Protein AF-A0A6V7IKC9-F1 (afdb_monomer_lite)

pLDDT: mean 89.45, std 7.11, range [69.81, 97.88]

Secondary structure (DSSP, 8-state):
-HHHHHHHHHH-SSHHHHHHHHHHHHHHHHHHHHTT-HHHHHHHHHH-

InterPro domains:
  IPR001895 Ras guanine-nucleotide exchange factors catalytic domain [PF00617] (1-48)
  IPR001895 Ras guanine-nucleotide exchange factors catalytic domain [PS50009] (1-48)
  IPR023578 Ras guanine nucleotide exchange factor domain superfamily [SSF48366] (1-48)
  IPR036964 Ras guanine-nucleotide exchange factor, catalytic domain superfamily [G3DSA:1.10.840.10] (1-48)

Foldseek 3Di:
DLVVLLCCLVVDPDPVSSVVSVVVLQVVLVVCVVVVVPVSNVSSVVSD

Radius of gyration: 10.84 Å; chains: 1; bounding box: 24×16×27 Å

Sequence (48 aa):
VSTWICNTVTSGSTIEERQAYLSCLLRVAQTCWNTGNFNSAMEIIAGL

Organism: NCBI:txid1563983

Structure (mmCIF, N/CA/C/O backbone):
data_AF-A0A6V7IKC9-F1
#
_entry.id   AF-A0A6V7IKC9-F1
#
loop_
_atom_site.group_PDB
_atom_site.id
_atom_site.type_symbol
_atom_site.label_atom_id
_atom_site.label_alt_id
_atom_site.label_comp_id
_atom_site.label_asym_id
_atom_site.label_entity_id
_atom_site.label_seq_id
_atom_site.pdbx_PDB_ins_code
_atom_site.Cartn_x
_atom_site.Cartn_y
_atom_site.Cartn_z
_atom_site.occupancy
_atom_site.B_iso_or_equiv
_atom_site.auth_seq_id
_atom_site.auth_comp_id
_atom_site.auth_asym_id
_atom_site.auth_atom_id
_atom_site.pdbx_PDB_model_num
ATOM 1 N N . VAL A 1 1 ? -6.538 7.568 -5.296 1.00 69.81 1 VAL A N 1
ATOM 2 C CA . VAL A 1 1 ? -5.949 6.469 -4.491 1.00 69.81 1 VAL A CA 1
ATOM 3 C C . VAL A 1 1 ? -5.894 6.816 -3.006 1.00 69.81 1 VAL A C 1
ATOM 5 O O . VAL A 1 1 ? -6.439 6.069 -2.205 1.00 69.81 1 VAL A O 1
ATOM 8 N N . SER A 1 2 ? -5.352 7.973 -2.636 1.00 73.62 2 SER A N 1
ATOM 9 C CA . SER A 1 2 ? -5.181 8.429 -1.246 1.00 73.62 2 SER A CA 1
ATOM 10 C C . SER A 1 2 ? -6.464 8.478 -0.394 1.00 73.62 2 SER A C 1
ATOM 12 O O . SER A 1 2 ? -6.482 7.935 0.705 1.00 73.62 2 SER A O 1
ATOM 14 N N . THR A 1 3 ? -7.582 9.018 -0.896 1.00 80.12 3 THR A N 1
ATOM 15 C CA . THR A 1 3 ? -8.862 9.027 -0.142 1.00 80.12 3 THR A CA 1
ATOM 16 C C . THR A 1 3 ? -9.402 7.620 0.129 1.00 80.12 3 THR A C 1
ATOM 18 O O . THR A 1 3 ? -9.957 7.351 1.191 1.00 80.12 3 THR A O 1
ATOM 21 N N . TRP A 1 4 ? -9.222 6.698 -0.819 1.00 82.38 4 TRP A N 1
ATOM 22 C CA . TRP A 1 4 ? -9.642 5.306 -0.654 1.00 82.38 4 TRP A CA 1
ATOM 23 C C . TRP A 1 4 ? -8.788 4.582 0.393 1.00 82.38 4 TRP A C 1
ATOM 25 O O . TRP A 1 4 ? -9.328 3.828 1.200 1.00 82.38 4 TRP A O 1
ATOM 35 N N . ILE A 1 5 ? -7.485 4.865 0.434 1.00 79.06 5 ILE A N 1
ATOM 36 C CA . ILE A 1 5 ? -6.573 4.333 1.451 1.00 79.06 5 ILE A CA 1
ATOM 37 C C . ILE A 1 5 ? -6.992 4.801 2.846 1.00 79.06 5 ILE A C 1
ATOM 39 O O . ILE A 1 5 ? -7.194 3.972 3.733 1.00 79.06 5 ILE A O 1
ATOM 43 N N . CYS A 1 6 ? -7.220 6.105 3.012 1.00 80.00 6 CYS A N 1
ATOM 44 C CA . CYS A 1 6 ? -7.638 6.683 4.286 1.00 80.00 6 CYS A CA 1
ATOM 45 C C . CYS A 1 6 ? -8.974 6.086 4.775 1.00 80.00 6 CYS A C 1
ATOM 47 O O . CYS A 1 6 ? -9.099 5.684 5.935 1.00 80.00 6 CYS A O 1
ATOM 49 N N . ASN A 1 7 ? -9.947 5.924 3.870 1.00 82.81 7 ASN A N 1
ATOM 50 C CA . ASN A 1 7 ? -11.231 5.287 4.176 1.00 82.81 7 ASN A CA 1
ATOM 51 C C . ASN A 1 7 ? -11.077 3.802 4.537 1.00 82.81 7 ASN A C 1
ATOM 53 O O . ASN A 1 7 ? -11.732 3.321 5.457 1.00 82.81 7 ASN A O 1
ATOM 57 N N . THR A 1 8 ? -10.197 3.072 3.849 1.00 77.56 8 THR A N 1
ATOM 58 C CA . THR A 1 8 ? -9.963 1.643 4.110 1.00 77.56 8 THR A CA 1
ATOM 59 C C . THR A 1 8 ? -9.368 1.441 5.502 1.00 77.56 8 THR A C 1
ATOM 61 O O . THR A 1 8 ? -9.869 0.627 6.275 1.00 77.56 8 THR A O 1
ATOM 64 N N . VAL A 1 9 ? -8.365 2.243 5.873 1.00 78.50 9 VAL A N 1
ATOM 65 C CA . VAL A 1 9 ? -7.733 2.172 7.200 1.00 78.50 9 VAL A CA 1
ATOM 66 C C . VAL A 1 9 ? -8.701 2.595 8.310 1.00 78.50 9 VAL A C 1
ATOM 68 O O . VAL A 1 9 ? -8.733 1.965 9.362 1.00 78.50 9 VAL A O 1
ATOM 71 N N . THR A 1 10 ? -9.526 3.623 8.099 1.00 81.00 10 THR A N 1
ATOM 72 C CA . THR A 1 10 ? -10.484 4.087 9.122 1.00 81.00 10 THR A CA 1
ATOM 73 C C . THR A 1 10 ? -11.722 3.199 9.257 1.00 81.00 10 THR A C 1
ATOM 75 O O . THR A 1 10 ? -12.308 3.154 10.338 1.00 81.00 10 THR A O 1
ATOM 78 N N . SER A 1 11 ? -12.084 2.445 8.212 1.00 84.94 11 SER A N 1
ATOM 79 C CA . SER A 1 11 ? -13.216 1.505 8.226 1.00 84.94 11 SER A CA 1
ATOM 80 C C . SER A 1 11 ? -13.007 0.271 9.110 1.00 84.94 11 SER A C 1
ATOM 82 O O . SER A 1 11 ? -13.985 -0.381 9.473 1.00 84.94 11 SER A O 1
ATOM 84 N N . GLY A 1 12 ? -11.759 -0.043 9.483 1.00 84.25 12 GL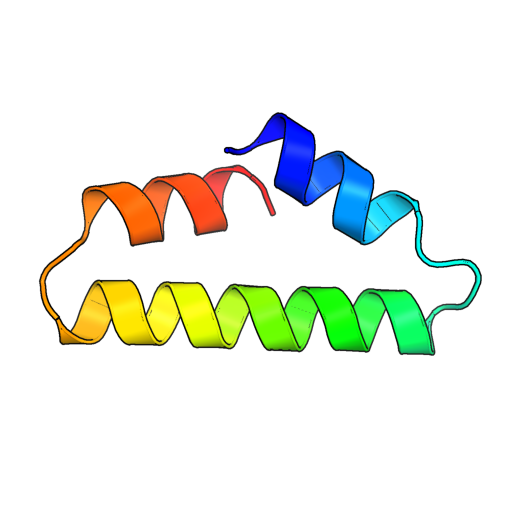Y A N 1
ATOM 85 C CA . GLY A 1 12 ? -11.461 -1.136 10.408 1.00 84.25 12 GLY A CA 1
ATOM 86 C C . GLY A 1 12 ? -12.141 -0.912 11.759 1.00 84.25 12 GLY A 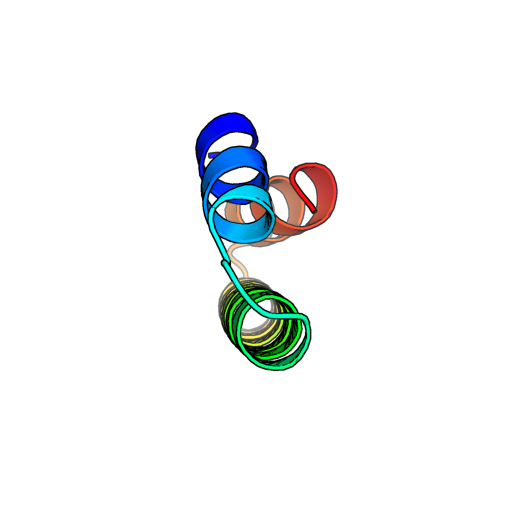C 1
ATOM 87 O O . GLY A 1 12 ? -11.987 0.153 12.374 1.00 84.25 12 GLY A O 1
ATOM 88 N N . SER A 1 13 ? -12.890 -1.914 12.212 1.00 80.25 13 SER A N 1
ATOM 89 C CA . SER A 1 13 ? -13.677 -1.863 13.444 1.00 80.25 13 SER A CA 1
ATOM 90 C C . SER A 1 13 ? -12.833 -2.163 14.684 1.00 80.25 13 SER A C 1
ATOM 92 O O . SER A 1 13 ? -13.097 -1.606 15.750 1.00 80.25 13 SER A O 1
ATOM 94 N N . THR A 1 14 ? -11.757 -2.944 14.527 1.00 90.94 14 THR A N 1
ATOM 95 C CA . THR A 1 14 ? -10.765 -3.218 15.579 1.00 90.94 14 THR A CA 1
ATOM 96 C C . THR A 1 14 ? -9.366 -2.707 15.225 1.00 90.94 14 THR A C 1
ATOM 98 O O . THR A 1 14 ? -9.056 -2.408 14.070 1.00 90.94 14 THR A O 1
ATOM 101 N N . ILE A 1 15 ? -8.489 -2.597 16.228 1.00 90.25 15 ILE A N 1
ATOM 102 C CA . ILE A 1 15 ? -7.092 -2.175 16.032 1.00 90.25 15 ILE A CA 1
ATOM 103 C C . ILE A 1 15 ? -6.346 -3.191 15.158 1.00 90.25 15 ILE A C 1
ATOM 105 O O . ILE A 1 15 ? -5.577 -2.802 14.281 1.00 90.25 15 ILE A O 1
ATOM 109 N N . GLU A 1 16 ? -6.618 -4.477 15.352 1.00 92.38 16 GLU A N 1
ATOM 110 C CA . GLU A 1 16 ? -6.012 -5.586 14.618 1.00 92.38 16 GLU A CA 1
ATOM 111 C C . GLU A 1 16 ? -6.378 -5.531 13.128 1.00 92.38 16 GLU A C 1
ATOM 113 O O . GLU A 1 16 ? -5.513 -5.709 12.269 1.00 92.38 16 GLU A O 1
ATOM 118 N N . GLU A 1 17 ? -7.633 -5.208 12.800 1.00 88.88 17 GLU A N 1
ATOM 119 C CA . GLU A 1 17 ? -8.070 -5.018 11.411 1.00 88.88 17 GLU A CA 1
ATOM 120 C C . GLU A 1 17 ? -7.351 -3.836 10.755 1.00 88.88 17 GLU A C 1
ATOM 122 O O . GLU A 1 17 ? -6.844 -3.953 9.638 1.00 88.88 17 GLU A O 1
ATOM 127 N N . ARG A 1 18 ? -7.235 -2.705 11.461 1.00 89.25 18 ARG A N 1
ATOM 128 C CA . ARG A 1 18 ? -6.506 -1.529 10.955 1.00 89.25 18 ARG A CA 1
ATOM 129 C C . ARG A 1 18 ? -5.035 -1.849 10.705 1.00 89.25 18 ARG A C 1
ATOM 131 O O . ARG A 1 18 ? -4.496 -1.478 9.664 1.00 89.25 18 ARG A O 1
ATOM 138 N N . GLN A 1 19 ? -4.395 -2.585 11.613 1.00 91.75 19 GLN A N 1
ATOM 139 C CA . GLN A 1 19 ? -3.019 -3.057 11.443 1.00 91.75 19 GLN A CA 1
ATOM 140 C C . GLN A 1 19 ? -2.876 -3.997 10.239 1.00 91.75 19 GLN A C 1
ATOM 142 O O . GLN A 1 19 ? -1.903 -3.883 9.489 1.00 91.75 19 GLN A O 1
ATOM 147 N N . ALA A 1 20 ? -3.846 -4.885 10.006 1.00 92.38 20 ALA A N 1
ATOM 148 C CA . ALA A 1 20 ? -3.856 -5.763 8.840 1.00 92.38 20 ALA A CA 1
ATOM 149 C C . ALA A 1 20 ? -3.970 -4.972 7.524 1.00 92.38 20 ALA A C 1
ATOM 151 O O . ALA A 1 20 ? -3.209 -5.237 6.588 1.00 92.38 20 ALA A O 1
ATOM 152 N N . TYR A 1 21 ? -4.843 -3.958 7.462 1.00 90.50 21 TYR A N 1
ATOM 153 C CA . TYR A 1 21 ? -4.957 -3.070 6.299 1.00 90.50 21 TYR A CA 1
ATOM 154 C C . TYR A 1 21 ? -3.661 -2.298 6.032 1.00 90.50 21 TYR A C 1
ATOM 156 O O . TYR A 1 21 ? -3.180 -2.289 4.898 1.00 90.50 21 TYR A O 1
ATOM 164 N N . LEU A 1 22 ? -3.043 -1.725 7.070 1.00 91.75 22 LEU A N 1
ATOM 165 C CA . LEU A 1 22 ? -1.752 -1.036 6.956 1.00 91.75 22 LEU A CA 1
ATOM 166 C C . LEU A 1 22 ? -0.644 -1.978 6.459 1.00 91.75 22 LEU A C 1
ATOM 168 O O . LEU A 1 22 ? 0.090 -1.646 5.529 1.00 91.75 22 LEU A O 1
ATOM 172 N N . SER A 1 23 ? -0.554 -3.186 7.026 1.00 94.31 23 SER A N 1
ATOM 173 C CA . SER A 1 23 ? 0.424 -4.202 6.612 1.00 94.31 23 SER A CA 1
ATOM 174 C C . SER A 1 23 ? 0.238 -4.641 5.155 1.00 94.31 23 SER A C 1
ATOM 176 O O . SER A 1 23 ? 1.217 -4.913 4.454 1.00 94.31 23 SER A O 1
ATOM 178 N N . CYS A 1 24 ? -1.010 -4.721 4.689 1.00 94.44 24 CYS A N 1
ATOM 179 C CA . CYS A 1 24 ? -1.331 -5.022 3.298 1.00 94.44 24 CYS A CA 1
ATOM 180 C C . CYS A 1 24 ? -0.873 -3.887 2.370 1.00 94.44 24 CYS A C 1
ATOM 182 O O . CYS A 1 24 ? -0.117 -4.127 1.430 1.00 94.44 24 CYS A O 1
ATOM 184 N N . LEU A 1 25 ? -1.255 -2.645 2.676 1.00 93.88 25 LEU A N 1
ATOM 185 C CA . LEU A 1 25 ? -0.927 -1.469 1.866 1.00 93.88 25 LEU A CA 1
ATOM 186 C C . LEU A 1 25 ? 0.584 -1.237 1.751 1.00 93.88 25 LEU A C 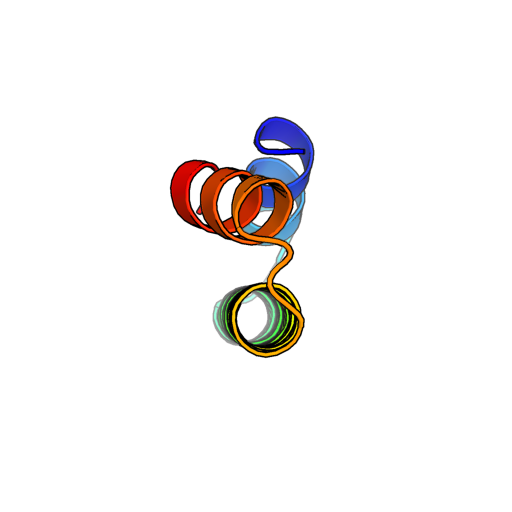1
ATOM 188 O O . LEU A 1 25 ? 1.076 -0.962 0.658 1.00 93.88 25 LEU A O 1
ATOM 192 N N . LEU A 1 26 ? 1.336 -1.429 2.838 1.00 95.25 26 LEU A N 1
ATOM 193 C CA . LEU A 1 26 ? 2.799 -1.341 2.815 1.00 95.25 26 LEU A CA 1
ATOM 194 C C . LEU A 1 26 ? 3.436 -2.416 1.925 1.00 95.25 26 LEU A C 1
ATOM 196 O O . LEU A 1 26 ? 4.370 -2.118 1.181 1.00 95.25 26 LEU A O 1
ATOM 200 N N . ARG A 1 27 ? 2.914 -3.650 1.943 1.00 97.06 27 ARG A N 1
ATOM 201 C CA . ARG A 1 27 ? 3.378 -4.708 1.031 1.00 97.06 27 ARG A CA 1
ATOM 202 C C . ARG A 1 27 ? 3.119 -4.346 -0.427 1.00 97.06 27 ARG A C 1
ATOM 204 O O . ARG A 1 27 ? 4.012 -4.525 -1.250 1.00 97.06 27 ARG A O 1
ATOM 211 N N . VAL A 1 28 ? 1.950 -3.784 -0.738 1.00 95.88 28 VAL A N 1
ATOM 212 C CA . VAL A 1 28 ? 1.631 -3.313 -2.095 1.00 95.88 28 VAL A CA 1
ATOM 213 C C . VAL A 1 28 ? 2.578 -2.186 -2.517 1.00 95.88 28 VAL A C 1
ATOM 215 O O . VAL A 1 28 ? 3.151 -2.259 -3.602 1.00 95.88 28 VAL A O 1
ATOM 218 N N . ALA A 1 29 ? 2.816 -1.193 -1.652 1.00 96.31 29 ALA A N 1
ATOM 219 C CA . ALA A 1 29 ? 3.762 -0.111 -1.928 1.00 96.31 29 ALA A CA 1
ATOM 220 C C . ALA A 1 29 ? 5.174 -0.645 -2.213 1.00 96.31 29 ALA A C 1
ATOM 222 O O . ALA A 1 29 ? 5.829 -0.204 -3.158 1.00 96.31 29 ALA A O 1
ATOM 223 N N . GLN A 1 30 ? 5.622 -1.641 -1.445 1.00 96.62 30 GLN A N 1
ATOM 224 C CA . GLN A 1 30 ? 6.922 -2.271 -1.644 1.00 96.62 30 GLN A CA 1
ATOM 225 C C . GLN A 1 30 ? 7.002 -3.057 -2.959 1.00 96.62 30 GLN A C 1
ATOM 227 O O . GLN A 1 30 ? 8.019 -2.993 -3.648 1.00 96.62 30 GLN A O 1
ATOM 232 N N . THR A 1 31 ? 5.935 -3.754 -3.359 1.00 97.69 31 THR A N 1
ATOM 233 C CA . THR A 1 31 ? 5.867 -4.387 -4.684 1.00 97.69 31 THR A CA 1
ATOM 234 C C . THR A 1 31 ? 5.946 -3.344 -5.797 1.00 97.69 31 THR A C 1
ATOM 236 O O . THR A 1 31 ? 6.762 -3.506 -6.701 1.00 97.69 31 THR A O 1
ATOM 239 N N . CYS A 1 32 ? 5.173 -2.254 -5.709 1.00 96.94 32 CYS A N 1
ATOM 240 C CA . CYS A 1 32 ? 5.219 -1.159 -6.681 1.00 96.94 32 CYS A CA 1
ATOM 241 C C . CYS A 1 32 ? 6.626 -0.561 -6.796 1.00 96.94 32 CYS A C 1
ATOM 243 O O . CYS A 1 32 ? 7.107 -0.334 -7.906 1.00 96.94 32 CYS A O 1
ATOM 245 N N . TRP A 1 33 ? 7.307 -0.367 -5.664 1.00 96.88 33 TRP A N 1
ATOM 246 C CA . TRP A 1 33 ? 8.688 0.103 -5.632 1.00 96.88 33 TRP A CA 1
ATOM 247 C C . TRP A 1 33 ? 9.640 -0.856 -6.354 1.00 96.88 33 TRP A C 1
ATOM 249 O O . TRP A 1 33 ? 10.402 -0.439 -7.225 1.00 96.88 33 TRP A O 1
ATOM 259 N N . ASN A 1 34 ? 9.559 -2.154 -6.049 1.00 97.88 34 ASN A N 1
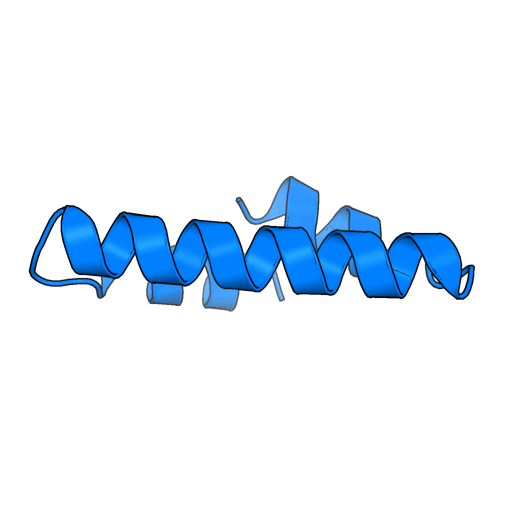ATOM 260 C CA . ASN A 1 34 ? 10.435 -3.173 -6.632 1.00 97.88 34 ASN A CA 1
ATOM 261 C C . ASN A 1 34 ? 10.234 -3.352 -8.145 1.00 97.88 34 ASN A C 1
ATOM 263 O O . ASN A 1 34 ? 11.176 -3.717 -8.843 1.00 97.88 34 ASN A O 1
ATOM 267 N N . THR A 1 35 ? 9.035 -3.081 -8.670 1.00 97.62 35 THR A N 1
ATOM 268 C CA . THR A 1 35 ? 8.751 -3.131 -10.115 1.00 97.62 35 THR A CA 1
ATOM 269 C C . THR A 1 35 ? 9.043 -1.814 -10.843 1.00 97.62 35 THR A C 1
ATOM 271 O O . THR A 1 35 ? 8.747 -1.702 -12.029 1.00 97.62 35 THR A O 1
ATOM 274 N N . GLY A 1 36 ? 9.568 -0.795 -10.152 1.00 96.81 36 GLY A N 1
ATOM 275 C CA . GLY A 1 36 ? 9.826 0.532 -10.724 1.00 96.81 36 GLY A CA 1
ATOM 276 C C . GLY A 1 36 ? 8.577 1.401 -10.912 1.00 96.81 36 GLY A C 1
ATOM 277 O O . GLY A 1 36 ? 8.642 2.454 -11.544 1.00 96.81 36 GLY A O 1
ATOM 278 N N . ASN A 1 37 ? 7.432 1.000 -10.352 1.00 95.69 37 ASN A N 1
ATOM 279 C CA . ASN A 1 37 ? 6.207 1.795 -10.358 1.00 95.69 37 ASN A CA 1
ATOM 280 C C . ASN A 1 37 ? 6.200 2.775 -9.170 1.00 95.69 37 ASN A C 1
ATOM 282 O O . ASN A 1 37 ? 5.430 2.647 -8.214 1.00 95.69 37 ASN A O 1
ATOM 286 N N . PHE A 1 38 ? 7.099 3.759 -9.230 1.00 94.50 38 PHE A N 1
ATOM 287 C CA . PHE A 1 38 ? 7.305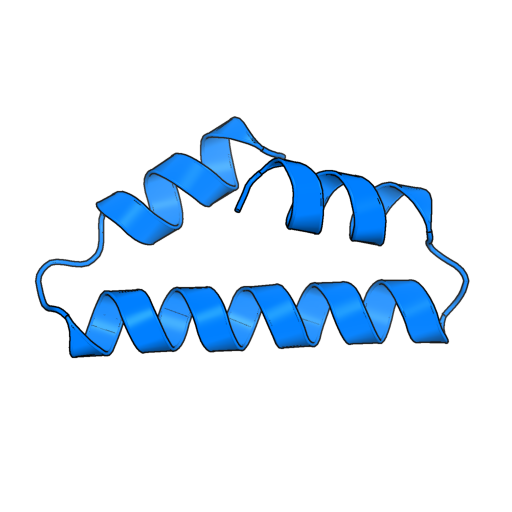 4.727 -8.151 1.00 94.50 38 PHE A CA 1
ATOM 288 C C . PHE A 1 38 ? 6.106 5.651 -7.934 1.00 94.50 38 PHE A C 1
ATOM 290 O O . PHE A 1 38 ? 5.856 6.051 -6.803 1.00 94.50 38 PHE A O 1
ATOM 297 N N . ASN A 1 39 ? 5.344 5.960 -8.988 1.00 94.94 39 ASN A N 1
ATOM 298 C CA . ASN A 1 39 ? 4.162 6.812 -8.878 1.00 94.94 39 ASN A CA 1
ATOM 299 C C . ASN A 1 39 ? 3.115 6.170 -7.955 1.00 94.94 39 ASN A C 1
ATOM 301 O O . ASN A 1 39 ? 2.738 6.755 -6.944 1.00 94.94 39 ASN A O 1
ATOM 305 N N . SER A 1 40 ? 2.742 4.913 -8.222 1.00 92.31 40 SER A N 1
ATOM 306 C CA . SER A 1 40 ? 1.793 4.197 -7.365 1.00 92.31 40 SER A CA 1
ATOM 307 C C . SER A 1 40 ? 2.337 3.963 -5.953 1.00 92.31 40 SER A C 1
ATOM 309 O O . SER A 1 40 ? 1.584 4.078 -4.991 1.00 92.31 40 SER A O 1
ATOM 311 N N . ALA A 1 41 ? 3.639 3.684 -5.800 1.00 94.31 41 ALA A N 1
ATOM 312 C CA . ALA A 1 41 ? 4.253 3.559 -4.476 1.00 94.31 41 ALA A CA 1
ATOM 313 C C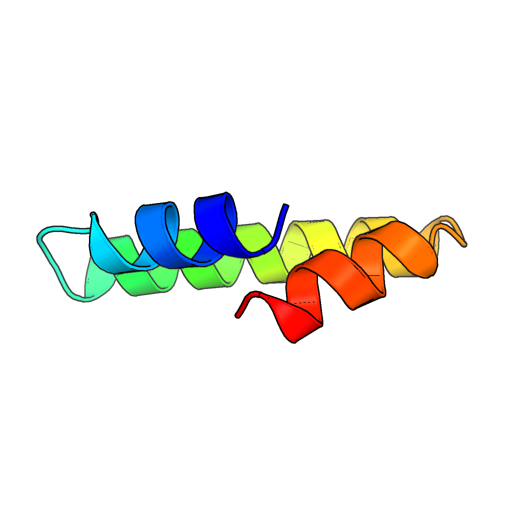 . ALA A 1 41 ? 4.127 4.864 -3.664 1.00 94.31 41 ALA A C 1
ATOM 315 O O . ALA A 1 41 ? 3.736 4.830 -2.498 1.00 94.31 41 ALA A O 1
ATOM 316 N N . MET A 1 42 ? 4.391 6.013 -4.294 1.00 93.88 42 MET A N 1
ATOM 317 C CA . MET A 1 42 ? 4.263 7.331 -3.668 1.00 93.88 42 MET A CA 1
ATOM 318 C C . MET A 1 42 ? 2.810 7.693 -3.357 1.00 93.88 42 MET A C 1
ATOM 320 O O . MET A 1 42 ? 2.546 8.212 -2.277 1.00 93.88 42 MET A O 1
ATOM 324 N N . GLU A 1 43 ? 1.858 7.392 -4.245 1.00 91.94 43 GLU A N 1
ATOM 325 C CA . GLU A 1 43 ? 0.431 7.615 -3.975 1.00 91.94 43 GLU A CA 1
ATOM 326 C C . GLU A 1 43 ? -0.076 6.793 -2.785 1.00 91.94 43 GLU A C 1
ATOM 328 O O . GLU A 1 43 ? -0.930 7.271 -2.035 1.00 91.94 43 GLU A O 1
ATOM 333 N N . ILE A 1 44 ? 0.437 5.568 -2.608 1.00 91.25 44 ILE A N 1
ATOM 334 C CA . ILE A 1 44 ? 0.089 4.733 -1.455 1.00 91.25 44 ILE A CA 1
ATOM 335 C C . ILE A 1 44 ? 0.668 5.331 -0.174 1.00 91.25 44 ILE A C 1
ATOM 337 O O . ILE A 1 44 ? -0.069 5.512 0.790 1.00 91.25 44 ILE A O 1
ATOM 341 N N . ILE A 1 45 ? 1.957 5.682 -0.173 1.00 90.31 45 ILE A N 1
ATOM 342 C CA . ILE A 1 45 ? 2.631 6.247 1.005 1.00 90.31 45 ILE A CA 1
ATOM 343 C C . ILE A 1 45 ? 2.049 7.609 1.397 1.00 90.31 45 ILE A C 1
ATOM 345 O O . ILE A 1 45 ? 1.881 7.863 2.579 1.00 90.31 45 ILE A O 1
ATOM 349 N N . ALA A 1 46 ? 1.707 8.469 0.437 1.00 89.12 46 ALA A N 1
ATOM 350 C CA . ALA A 1 46 ? 1.103 9.773 0.719 1.00 89.12 46 ALA A CA 1
ATOM 351 C C . ALA A 1 46 ? -0.362 9.684 1.189 1.00 89.12 46 ALA A C 1
ATOM 353 O O . ALA A 1 46 ? -0.911 10.672 1.673 1.00 89.12 46 ALA A O 1
ATOM 354 N N . GLY A 1 47 ? -1.020 8.539 0.969 1.00 82.94 47 GLY A N 1
ATOM 355 C CA . GLY A 1 47 ? -2.389 8.278 1.414 1.00 82.94 47 GLY A CA 1
ATOM 356 C C . GLY A 1 47 ? -2.499 7.592 2.777 1.00 82.94 47 GLY A C 1
ATOM 357 O O . GLY A 1 47 ? -3.590 7.606 3.349 1.00 82.94 47 GLY A O 1
ATOM 358 N N . LEU A 1 48 ? -1.409 6.975 3.247 1.00 82.56 48 LEU A N 1
ATOM 359 C CA . LEU A 1 48 ? -1.247 6.446 4.605 1.00 82.56 48 LEU A CA 1
ATOM 360 C C . LEU A 1 48 ? -1.011 7.589 5.599 1.00 82.56 48 LEU A C 1
ATOM 362 O O . LEU A 1 48 ? -1.597 7.504 6.700 1.00 82.56 48 LEU A O 1
#